Protein AF-A0A7Y9SIQ6-F1 (afdb_monomer_lite)

Foldseek 3Di:
DVVVVVVVVVVVVVVVVVVVVCCVPPPDPVCPVVVVVLVVVVCCLVVVPQVVVLVVLLVCCVPVDPPQDPVLNVLVSVLSNVLSVLCSVLVVVVVVVVVPDPDCVPNVDPSVVVSVVVNVVSVVVSVVVSVVVVVVVVVVVVVVVPDD

Sequence (148 aa):
MRTARMALAAAGIVVLAIGAVLALTELRPSWYASIALWLIAALVIHDGVIAVGVLGVSILARRASRRIPFAVVLVIQGAAVIAAIVIALVVPEIIGQAFGTANSSVLPLDYVRNLLGFLAALVALAAATSAGIVIMGRFRERASTKAP

pLDDT: mean 88.64, std 8.39, range [51.69, 98.25]

Secondary structure (DSSP, 8-state):
-HHHHHHHHHHHHHHHHHHHHHHHHTS-GGGHHHHHHHHHHHHIIIIIIIHHHHHHHHHHHHHH-TTS-HHHHHHHHHHHHHHHHHHHHHHHHHHHHHT--SSTTSS-S-HHHHHHHHHHHHHHHHHHHHHHHHHHHHHHHHHHTT--

Radius of gyration: 22.1 Å; chains: 1; bounding box: 53×42×65 Å

Structure (mmCIF, N/CA/C/O backbone):
data_AF-A0A7Y9SIQ6-F1
#
_entry.id   AF-A0A7Y9SIQ6-F1
#
loop_
_atom_site.group_PDB
_atom_site.id
_atom_site.type_symbol
_atom_site.label_atom_id
_atom_site.label_alt_id
_atom_site.label_comp_id
_atom_site.label_asym_id
_atom_site.label_entity_id
_atom_site.label_seq_id
_atom_site.pdbx_PDB_ins_code
_atom_site.Cartn_x
_atom_site.Cartn_y
_atom_site.Cartn_z
_atom_site.occupancy
_atom_site.B_iso_or_equiv
_atom_site.auth_seq_id
_atom_site.auth_comp_id
_atom_site.auth_asym_id
_atom_site.auth_atom_id
_atom_site.pdbx_PDB_model_num
ATOM 1 N N . MET A 1 1 ? -9.607 25.794 -3.702 1.00 77.81 1 MET A N 1
ATOM 2 C CA . MET A 1 1 ? -9.692 24.432 -4.290 1.00 77.81 1 MET A CA 1
ATOM 3 C C . MET A 1 1 ? -9.384 24.396 -5.791 1.00 77.81 1 MET A C 1
ATOM 5 O O . MET A 1 1 ? -8.532 23.610 -6.179 1.00 77.81 1 MET A O 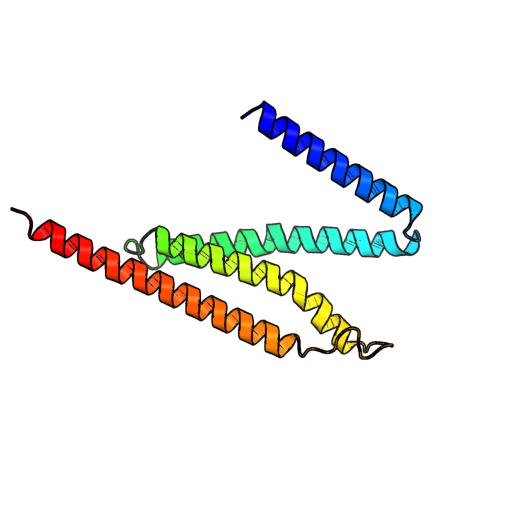1
ATOM 9 N N . ARG A 1 2 ? -9.995 25.242 -6.642 1.00 92.25 2 ARG A N 1
ATOM 10 C CA . ARG A 1 2 ? -9.742 25.245 -8.104 1.00 92.25 2 ARG A CA 1
ATOM 11 C C . ARG A 1 2 ? -8.276 25.517 -8.474 1.00 92.25 2 ARG A C 1
ATOM 13 O O . ARG A 1 2 ? -7.723 24.783 -9.279 1.00 92.25 2 ARG A O 1
ATOM 20 N N . THR A 1 3 ? -7.639 26.498 -7.834 1.00 93.69 3 THR A N 1
ATOM 21 C CA . THR A 1 3 ? -6.224 26.845 -8.062 1.00 93.69 3 THR A CA 1
ATOM 22 C C . THR A 1 3 ? -5.282 25.708 -7.677 1.00 93.69 3 THR A C 1
ATOM 24 O O . THR A 1 3 ? -4.463 25.308 -8.488 1.00 93.69 3 THR A O 1
ATOM 27 N N . ALA A 1 4 ? -5.460 25.119 -6.489 1.00 95.12 4 ALA A N 1
ATOM 28 C CA . ALA A 1 4 ? -4.677 23.962 -6.048 1.00 95.12 4 ALA A CA 1
ATOM 29 C C . ALA A 1 4 ? -4.854 22.754 -6.983 1.00 95.12 4 ALA A C 1
ATOM 31 O O . ALA A 1 4 ? -3.881 22.105 -7.347 1.00 95.12 4 ALA A O 1
ATOM 32 N N . ARG A 1 5 ? -6.086 22.492 -7.440 1.00 94.62 5 ARG A N 1
ATOM 33 C CA . ARG A 1 5 ? -6.364 21.425 -8.409 1.00 94.62 5 ARG A CA 1
ATOM 34 C C . ARG A 1 5 ? -5.658 21.665 -9.742 1.00 94.62 5 ARG A C 1
ATOM 36 O O . ARG A 1 5 ? -5.075 20.739 -10.286 1.00 94.62 5 ARG A O 1
ATOM 43 N N . MET A 1 6 ? -5.707 22.892 -10.263 1.00 97.00 6 MET A N 1
ATOM 44 C CA . MET A 1 6 ? -5.001 23.244 -11.499 1.00 97.00 6 MET A CA 1
ATOM 45 C C . MET A 1 6 ? -3.486 23.162 -11.324 1.00 97.00 6 MET A C 1
ATOM 47 O O . MET A 1 6 ? -2.818 22.662 -12.217 1.00 97.00 6 MET A O 1
ATOM 51 N N . ALA A 1 7 ? -2.957 23.585 -10.174 1.00 96.75 7 ALA A N 1
ATOM 52 C CA . ALA A 1 7 ? -1.534 23.485 -9.871 1.00 96.75 7 ALA A CA 1
ATOM 53 C C . ALA A 1 7 ? -1.065 22.023 -9.844 1.00 96.75 7 ALA A C 1
ATOM 55 O O . ALA A 1 7 ? -0.072 21.694 -10.482 1.00 96.75 7 ALA A O 1
ATOM 56 N N . LEU A 1 8 ? -1.811 21.133 -9.181 1.00 96.50 8 LEU A N 1
ATOM 57 C CA . LEU A 1 8 ? -1.507 19.699 -9.160 1.00 96.50 8 LEU A CA 1
ATOM 58 C C . LEU A 1 8 ? -1.626 19.060 -10.547 1.00 96.50 8 LEU A C 1
ATOM 60 O O . LEU A 1 8 ? -0.769 18.268 -10.925 1.00 96.50 8 LEU A O 1
ATOM 64 N N . ALA A 1 9 ? -2.651 19.424 -11.322 1.00 96.88 9 ALA A N 1
ATOM 65 C CA . ALA A 1 9 ? -2.807 18.932 -12.689 1.00 96.88 9 ALA A CA 1
ATOM 66 C C . ALA A 1 9 ? -1.648 19.389 -13.588 1.00 96.88 9 ALA A C 1
ATOM 68 O O . ALA A 1 9 ? -1.068 18.573 -14.298 1.00 96.88 9 ALA A O 1
ATOM 69 N N . ALA A 1 10 ? -1.269 20.667 -13.515 1.00 97.31 10 ALA A N 1
ATOM 70 C CA . ALA A 1 10 ? -0.136 21.207 -14.256 1.00 97.31 10 ALA A CA 1
ATOM 71 C C . ALA A 1 10 ? 1.177 20.529 -13.842 1.00 97.31 10 ALA A C 1
ATOM 73 O O . ALA A 1 10 ? 1.933 20.099 -14.706 1.00 97.31 10 ALA A O 1
ATOM 74 N N . ALA A 1 11 ? 1.417 20.359 -12.538 1.00 97.94 11 ALA A N 1
ATOM 75 C CA . ALA A 1 11 ? 2.586 19.648 -12.030 1.00 97.94 11 ALA A CA 1
ATOM 76 C C . ALA A 1 11 ? 2.634 18.195 -12.532 1.00 97.94 11 ALA A C 1
ATOM 78 O O . ALA A 1 11 ? 3.674 17.746 -13.005 1.00 97.94 11 ALA A O 1
ATOM 79 N N . GLY A 1 12 ? 1.504 17.481 -12.502 1.00 96.12 12 GLY A N 1
ATOM 80 C CA . GLY A 1 12 ? 1.399 16.124 -13.038 1.00 96.12 12 GLY A CA 1
ATOM 81 C C . GLY A 1 12 ? 1.710 16.057 -14.535 1.00 96.12 12 GLY A C 1
ATOM 82 O O . GLY A 1 12 ? 2.474 15.196 -14.961 1.00 96.12 12 GLY A O 1
ATOM 83 N N . ILE A 1 13 ? 1.191 17.001 -15.326 1.00 98.00 13 ILE A N 1
ATOM 84 C CA . ILE A 1 13 ? 1.486 17.099 -16.765 1.00 98.00 13 ILE A CA 1
ATOM 85 C C . ILE A 1 13 ? 2.977 17.359 -17.001 1.00 98.00 13 ILE A C 1
ATOM 87 O O . ILE A 1 13 ? 3.569 16.716 -17.864 1.00 98.00 13 ILE A O 1
ATOM 91 N N . VAL A 1 14 ? 3.598 18.256 -16.229 1.00 98.00 14 VAL A N 1
ATOM 92 C CA . VAL A 1 14 ? 5.039 18.536 -16.331 1.00 98.00 14 VAL A CA 1
ATOM 93 C C . VAL A 1 14 ? 5.856 17.280 -16.034 1.00 98.00 14 VAL A C 1
ATOM 95 O O . VAL A 1 14 ? 6.744 16.940 -16.810 1.00 98.00 14 VAL A O 1
ATOM 98 N N . VAL A 1 15 ? 5.531 16.548 -14.966 1.00 97.44 15 VAL A N 1
ATOM 99 C CA . VAL A 1 15 ? 6.224 15.297 -14.617 1.00 97.44 15 VAL A CA 1
ATOM 100 C C . VAL A 1 15 ? 6.050 14.238 -15.711 1.00 97.44 15 VAL A C 1
ATOM 102 O O . VAL A 1 15 ? 7.028 13.597 -16.091 1.00 97.44 15 VAL A O 1
ATOM 105 N N . LEU A 1 16 ? 4.843 14.086 -16.267 1.00 94.50 16 LEU A N 1
ATOM 106 C CA . LEU A 1 16 ? 4.591 13.166 -17.381 1.00 94.50 16 LEU A CA 1
ATOM 107 C C . LEU A 1 16 ? 5.375 13.555 -18.639 1.00 94.50 16 LEU A C 1
ATOM 109 O O . LEU A 1 16 ? 5.952 12.684 -19.285 1.00 94.50 16 LEU A O 1
ATOM 113 N N . ALA A 1 17 ? 5.430 14.846 -18.971 1.00 96.81 17 ALA A N 1
ATOM 114 C CA . ALA A 1 17 ? 6.188 15.342 -20.115 1.00 96.81 17 ALA A CA 1
ATOM 115 C C . ALA A 1 17 ? 7.691 15.085 -19.945 1.00 96.81 17 ALA A C 1
ATOM 117 O O . ALA A 1 17 ? 8.331 14.593 -20.871 1.00 96.81 17 ALA A O 1
ATOM 118 N N . ILE A 1 18 ? 8.237 15.341 -18.751 1.00 97.12 18 ILE A N 1
ATOM 119 C CA . ILE A 1 18 ? 9.634 15.024 -18.422 1.00 97.12 18 ILE A CA 1
ATOM 120 C C . ILE A 1 18 ? 9.885 13.521 -18.582 1.00 97.12 18 ILE A C 1
ATOM 122 O O . ILE A 1 18 ? 10.831 13.131 -19.262 1.00 97.12 18 ILE A O 1
ATOM 126 N N . GLY A 1 19 ? 9.019 12.675 -18.017 1.00 91.56 19 GLY A N 1
ATOM 127 C CA . GLY A 1 19 ? 9.130 11.222 -18.151 1.00 91.56 19 GLY A CA 1
ATOM 128 C C . GLY A 1 19 ? 9.088 10.750 -19.608 1.00 91.56 19 GLY A C 1
ATOM 129 O O . GLY A 1 19 ? 9.883 9.898 -19.995 1.00 91.56 19 GLY A O 1
ATOM 130 N N . ALA A 1 20 ? 8.218 11.337 -20.433 1.00 92.12 20 ALA A N 1
ATOM 131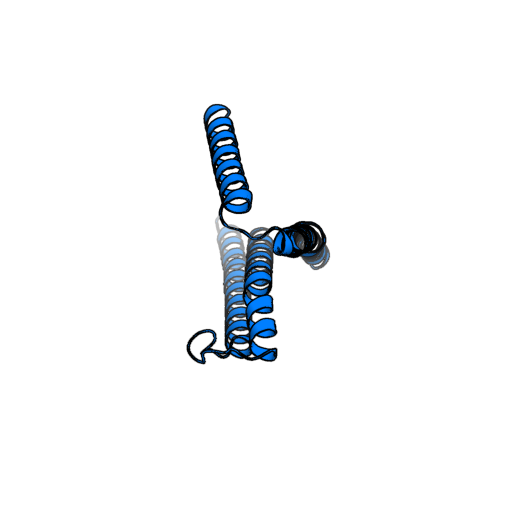 C CA . ALA A 1 20 ? 8.118 11.019 -21.856 1.00 92.12 20 ALA A CA 1
ATOM 132 C C . ALA A 1 20 ? 9.369 11.440 -22.639 1.00 92.12 20 ALA A C 1
ATOM 134 O O . ALA A 1 20 ? 9.861 10.664 -23.455 1.00 92.12 20 ALA A O 1
ATOM 135 N N . VAL A 1 21 ? 9.913 12.633 -22.372 1.00 96.06 21 VAL A N 1
ATOM 136 C CA . VAL A 1 21 ? 11.162 13.094 -22.999 1.00 96.06 21 VAL A CA 1
ATOM 137 C C . VAL A 1 21 ? 12.306 12.153 -22.639 1.00 96.06 21 VAL A C 1
ATOM 139 O O . VAL A 1 21 ? 12.951 11.633 -23.543 1.00 96.06 21 VAL A O 1
ATOM 142 N N . LEU A 1 22 ? 12.496 11.855 -21.350 1.00 93.75 22 LEU A N 1
ATOM 143 C CA . LEU A 1 22 ? 13.544 10.936 -20.897 1.00 93.75 22 LEU A CA 1
ATOM 144 C C . LEU A 1 22 ? 13.380 9.535 -21.498 1.00 93.75 22 LEU A C 1
ATOM 146 O O . LEU A 1 22 ? 14.364 8.906 -21.880 1.00 93.75 22 LEU A O 1
ATOM 150 N N . ALA A 1 23 ? 12.144 9.052 -21.641 1.00 90.81 23 ALA A N 1
ATOM 151 C CA . ALA A 1 23 ? 11.890 7.769 -22.283 1.00 90.81 23 ALA A CA 1
ATOM 152 C C . ALA A 1 23 ? 12.266 7.755 -23.773 1.00 90.81 23 ALA A C 1
ATOM 154 O O . ALA A 1 23 ? 12.669 6.718 -24.296 1.00 90.81 23 ALA A O 1
ATOM 155 N N . LEU A 1 24 ? 12.164 8.887 -24.466 1.00 93.31 24 LEU A N 1
ATOM 156 C CA . LEU A 1 24 ? 12.537 8.991 -25.876 1.00 93.31 24 LEU A CA 1
ATOM 157 C C . LEU A 1 24 ? 14.033 9.252 -26.079 1.00 93.31 24 LEU A C 1
ATOM 159 O O . LEU A 1 24 ? 14.582 8.808 -27.085 1.00 93.31 24 LEU A O 1
ATOM 163 N N . THR A 1 25 ? 14.690 9.956 -25.154 1.00 95.06 25 THR A N 1
ATOM 164 C CA . THR A 1 25 ? 16.098 10.355 -25.305 1.00 95.06 25 THR A CA 1
ATOM 165 C C . THR A 1 25 ? 17.084 9.370 -24.684 1.00 95.06 25 THR A C 1
ATOM 167 O O . THR A 1 25 ? 18.159 9.176 -25.244 1.00 95.06 25 THR A O 1
ATOM 170 N N . GLU A 1 26 ? 16.735 8.731 -23.564 1.00 92.62 26 GLU A N 1
ATOM 171 C CA . GLU A 1 26 ? 17.677 7.915 -22.776 1.00 92.62 26 GLU A CA 1
ATOM 172 C C . GLU A 1 26 ? 17.455 6.400 -22.922 1.00 92.62 26 GLU A C 1
ATOM 174 O O . GLU A 1 26 ? 18.368 5.600 -22.702 1.00 92.62 26 GLU A O 1
ATOM 179 N N . LEU A 1 27 ? 16.241 5.963 -23.276 1.00 91.06 27 LEU A N 1
ATOM 180 C CA . LEU A 1 27 ? 15.895 4.539 -23.329 1.00 91.06 27 LEU A CA 1
ATOM 181 C C . LEU A 1 27 ? 16.011 3.990 -24.750 1.00 91.06 27 LEU A C 1
ATOM 183 O O . LEU A 1 27 ? 15.526 4.575 -25.716 1.00 91.06 27 LEU A O 1
ATOM 187 N N . ARG A 1 28 ? 16.599 2.795 -24.881 1.00 93.12 28 ARG A N 1
ATOM 188 C CA . ARG A 1 28 ? 16.629 2.099 -26.174 1.00 93.12 28 ARG A CA 1
ATOM 189 C C . ARG A 1 28 ? 15.207 1.638 -26.534 1.00 93.12 28 ARG A C 1
ATOM 191 O O . ARG A 1 28 ? 14.543 1.071 -25.662 1.00 93.12 28 ARG A O 1
ATOM 198 N N . PRO A 1 29 ? 14.770 1.747 -27.804 1.00 90.75 29 PRO A N 1
ATOM 199 C CA . PRO A 1 29 ? 13.409 1.384 -28.217 1.00 90.75 29 PRO A CA 1
ATOM 200 C C . PRO A 1 29 ? 12.987 -0.049 -27.866 1.00 90.75 29 PRO A C 1
ATOM 202 O O . PRO A 1 29 ? 11.811 -0.320 -27.633 1.00 90.75 29 PRO A O 1
ATOM 205 N N . SER A 1 30 ? 13.950 -0.970 -27.759 1.00 92.75 30 SER A N 1
ATOM 206 C CA . SER A 1 30 ? 13.722 -2.356 -27.334 1.00 92.75 30 SER A CA 1
ATOM 207 C C . SER A 1 30 ? 13.081 -2.485 -25.945 1.00 92.75 30 SER A C 1
ATOM 209 O O . SER A 1 30 ? 12.462 -3.504 -25.659 1.00 92.75 30 SER A O 1
ATOM 211 N N . TRP A 1 31 ? 13.222 -1.480 -25.073 1.00 91.12 31 TRP A N 1
ATOM 212 C CA . TRP A 1 31 ? 12.683 -1.498 -23.707 1.00 91.12 31 TRP A CA 1
ATOM 213 C C . TRP A 1 31 ? 11.245 -0.992 -23.607 1.00 91.12 31 TRP A C 1
ATOM 215 O O . TRP A 1 31 ? 10.605 -1.208 -22.578 1.00 91.12 31 TRP A O 1
ATOM 225 N N . TYR A 1 32 ? 10.708 -0.350 -24.649 1.00 91.44 32 TYR A N 1
ATOM 226 C CA . TYR A 1 32 ? 9.378 0.266 -24.591 1.00 91.44 32 TYR A CA 1
ATOM 227 C C . TYR A 1 32 ? 8.277 -0.752 -24.304 1.00 91.44 32 TYR A C 1
ATOM 229 O O . TYR A 1 32 ? 7.390 -0.476 -23.501 1.00 91.44 32 TYR A O 1
ATOM 237 N N . ALA A 1 33 ? 8.371 -1.950 -24.8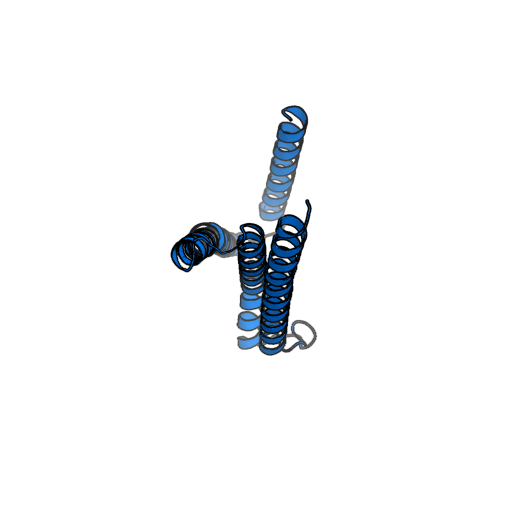86 1.00 92.88 33 ALA A N 1
ATOM 238 C CA . ALA A 1 33 ? 7.426 -3.028 -24.612 1.00 92.88 33 ALA A CA 1
ATOM 239 C C . ALA A 1 33 ? 7.462 -3.465 -23.136 1.00 92.88 33 ALA A C 1
ATOM 241 O O . ALA A 1 33 ? 6.412 -3.608 -22.514 1.00 92.88 33 ALA A O 1
ATOM 242 N N . SER A 1 34 ? 8.656 -3.614 -22.553 1.00 90.19 34 SER A N 1
ATOM 243 C CA . SER A 1 34 ? 8.825 -3.989 -21.143 1.00 90.19 34 SER A CA 1
ATOM 244 C C . SER A 1 34 ? 8.303 -2.911 -20.193 1.00 90.19 34 SER A C 1
ATOM 246 O O . SER A 1 34 ? 7.638 -3.229 -19.210 1.00 90.19 34 SER A O 1
ATOM 248 N N . ILE A 1 35 ? 8.556 -1.636 -20.502 1.00 90.19 35 ILE A N 1
ATOM 249 C CA . ILE A 1 35 ? 8.041 -0.502 -19.721 1.00 90.19 35 ILE A CA 1
ATOM 250 C C . ILE A 1 35 ? 6.515 -0.456 -19.801 1.00 90.19 35 ILE A C 1
ATOM 252 O O . ILE A 1 35 ? 5.853 -0.348 -18.772 1.00 90.19 35 ILE A O 1
ATOM 256 N N . ALA A 1 36 ? 5.948 -0.580 -21.004 1.00 92.00 36 ALA A N 1
ATOM 257 C CA . ALA A 1 36 ? 4.503 -0.603 -21.196 1.00 92.00 36 ALA A CA 1
ATOM 258 C C . ALA A 1 36 ? 3.853 -1.763 -20.429 1.00 92.00 36 ALA A C 1
ATOM 260 O O . ALA A 1 36 ? 2.865 -1.553 -19.727 1.00 92.00 36 ALA A O 1
ATOM 261 N N . LEU A 1 37 ? 4.439 -2.964 -20.498 1.00 93.75 37 LEU A N 1
ATOM 262 C CA . LEU A 1 37 ? 3.984 -4.121 -19.730 1.00 93.75 37 LEU A CA 1
ATOM 263 C C . LEU A 1 37 ? 4.005 -3.837 -18.224 1.00 93.75 37 LEU A C 1
ATOM 265 O O . LEU A 1 37 ? 3.033 -4.147 -17.539 1.00 93.75 37 LEU A O 1
ATOM 269 N N . TRP A 1 38 ? 5.074 -3.223 -17.714 1.00 88.56 38 TRP A N 1
ATOM 270 C CA . TRP A 1 38 ? 5.192 -2.890 -16.296 1.00 88.56 38 TRP A CA 1
ATOM 271 C C . TRP A 1 38 ? 4.154 -1.849 -15.861 1.00 88.56 38 TRP A C 1
ATOM 273 O O . TRP A 1 38 ? 3.498 -2.035 -14.840 1.00 88.56 38 TRP A O 1
ATOM 283 N N . LEU A 1 39 ? 3.940 -0.793 -16.653 1.00 90.06 39 LEU A N 1
ATOM 284 C CA . LEU A 1 39 ? 2.920 0.227 -16.378 1.00 90.06 39 LEU A CA 1
ATOM 285 C C . LEU A 1 39 ? 1.506 -0.368 -16.363 1.00 90.06 39 LEU A C 1
ATOM 287 O O . LEU A 1 39 ? 0.720 -0.068 -15.465 1.00 90.06 39 LEU A O 1
ATOM 291 N N . ILE A 1 40 ? 1.192 -1.241 -17.325 1.00 94.25 40 ILE A N 1
ATOM 292 C CA . ILE A 1 40 ? -0.099 -1.939 -17.379 1.00 94.25 40 ILE A CA 1
ATOM 293 C C . ILE A 1 40 ? -0.248 -2.873 -16.175 1.00 94.25 40 ILE A C 1
ATOM 295 O O . ILE A 1 40 ? -1.289 -2.862 -15.521 1.00 94.25 40 ILE A O 1
ATOM 299 N N . ALA A 1 41 ? 0.786 -3.651 -15.849 1.00 91.00 41 ALA A N 1
ATOM 300 C CA . ALA A 1 41 ? 0.773 -4.537 -14.691 1.00 91.00 41 ALA A CA 1
ATOM 301 C C . ALA A 1 41 ? 0.563 -3.751 -13.388 1.00 91.00 41 ALA A C 1
ATOM 303 O O . ALA A 1 41 ? -0.277 -4.136 -12.577 1.00 91.00 41 ALA A O 1
ATOM 304 N N . ALA A 1 42 ? 1.255 -2.623 -13.214 1.00 87.25 42 ALA A N 1
ATOM 305 C CA . ALA A 1 42 ? 1.090 -1.744 -12.062 1.00 87.25 42 ALA A CA 1
ATOM 306 C C . ALA A 1 42 ? -0.342 -1.196 -11.958 1.00 87.25 42 ALA A C 1
ATOM 308 O O . ALA A 1 42 ? -0.917 -1.224 -10.871 1.00 87.25 42 ALA A O 1
ATOM 309 N N . LEU A 1 43 ? -0.946 -0.769 -13.075 1.00 90.94 43 LEU A N 1
ATOM 310 C CA . LEU A 1 43 ? -2.336 -0.301 -13.109 1.00 90.94 43 LEU A CA 1
ATOM 311 C C . LEU A 1 43 ? -3.318 -1.410 -12.706 1.00 90.94 43 LEU A C 1
ATOM 313 O O . LEU A 1 43 ? -4.179 -1.199 -11.854 1.00 90.94 43 LEU A O 1
ATOM 317 N N . VAL A 1 44 ? -3.167 -2.605 -13.284 1.00 93.94 44 VAL A N 1
ATOM 318 C CA . VAL A 1 44 ? -4.025 -3.761 -12.979 1.00 93.94 44 VAL A CA 1
ATOM 319 C C . VAL A 1 44 ? -3.888 -4.175 -11.517 1.00 93.94 44 VAL A C 1
ATOM 321 O O . VAL A 1 44 ? -4.895 -4.423 -10.855 1.00 93.94 44 VAL A O 1
ATOM 324 N N . ILE A 1 45 ? -2.664 -4.229 -10.990 1.00 89.62 45 ILE A N 1
ATOM 325 C CA . ILE A 1 45 ? -2.426 -4.557 -9.584 1.00 89.62 45 ILE A CA 1
ATOM 326 C C . ILE A 1 45 ? -3.055 -3.483 -8.692 1.00 89.62 45 ILE A C 1
ATOM 328 O O . ILE A 1 45 ? -3.810 -3.821 -7.784 1.00 89.62 45 ILE A O 1
ATOM 332 N N . HIS A 1 46 ? -2.812 -2.201 -8.957 1.00 83.56 46 HIS A N 1
ATOM 333 C CA . HIS A 1 46 ? -3.301 -1.113 -8.114 1.00 83.56 46 HIS A CA 1
ATOM 334 C C . HIS A 1 46 ? -4.835 -1.009 -8.109 1.00 83.56 46 HIS A C 1
ATOM 336 O O . HIS A 1 46 ? -5.466 -1.084 -7.051 1.00 83.56 46 HIS A O 1
ATOM 342 N N . ASP A 1 47 ? -5.452 -0.896 -9.281 1.00 89.56 47 ASP A N 1
ATOM 343 C CA . ASP A 1 47 ? -6.889 -0.623 -9.380 1.00 89.56 47 ASP A CA 1
ATOM 344 C C . ASP A 1 47 ? -7.720 -1.908 -9.376 1.00 89.56 47 ASP A C 1
ATOM 346 O O . ASP A 1 47 ? -8.782 -1.975 -8.757 1.00 89.56 47 ASP A O 1
ATOM 350 N N . GLY A 1 48 ? -7.233 -2.952 -10.045 1.00 88.69 48 GLY A N 1
ATOM 351 C CA . GLY A 1 48 ? -7.949 -4.218 -10.175 1.00 88.69 48 GLY A CA 1
ATOM 352 C C . GLY A 1 48 ? -7.826 -5.117 -8.948 1.00 88.69 48 GLY A C 1
ATOM 353 O O . GLY A 1 48 ? -8.782 -5.810 -8.606 1.00 88.69 48 GLY A O 1
ATOM 354 N N . VAL A 1 49 ? -6.674 -5.109 -8.268 1.00 88.88 49 VAL A N 1
ATOM 355 C CA . VAL A 1 49 ? -6.414 -6.018 -7.139 1.00 88.88 49 VAL A CA 1
ATOM 356 C C . VAL A 1 49 ? -6.437 -5.280 -5.808 1.00 88.88 49 VAL A C 1
ATOM 358 O O . VAL A 1 49 ? -7.201 -5.659 -4.920 1.00 88.88 49 VAL A O 1
ATOM 361 N N . ILE A 1 50 ? -5.638 -4.222 -5.649 1.00 88.94 50 ILE A N 1
ATOM 362 C CA . ILE A 1 50 ? -5.497 -3.533 -4.360 1.00 88.94 50 ILE A CA 1
ATOM 363 C C . ILE A 1 50 ? -6.793 -2.807 -4.006 1.00 88.94 50 ILE A C 1
ATOM 365 O O . ILE A 1 50 ? -7.341 -3.052 -2.930 1.00 88.94 50 ILE A O 1
ATOM 369 N N . ALA A 1 51 ? -7.331 -1.968 -4.895 1.00 88.94 51 ALA A N 1
ATOM 370 C CA . ALA A 1 51 ? -8.559 -1.225 -4.602 1.00 88.94 51 ALA A CA 1
ATOM 371 C C . ALA A 1 51 ? -9.752 -2.162 -4.332 1.00 88.94 51 ALA A C 1
ATOM 373 O O . ALA A 1 51 ? -10.496 -1.962 -3.366 1.00 88.94 51 ALA A O 1
ATOM 374 N N . VAL A 1 52 ? -9.893 -3.235 -5.120 1.00 88.62 52 VAL A N 1
ATOM 375 C CA . VAL A 1 52 ? -10.931 -4.261 -4.920 1.00 88.62 52 VAL A CA 1
ATOM 376 C C . VAL A 1 52 ? -10.719 -5.023 -3.610 1.00 88.62 52 VAL A C 1
ATOM 378 O O . VAL A 1 52 ? -11.676 -5.244 -2.867 1.00 88.62 52 VAL A O 1
ATOM 381 N N . GLY A 1 53 ? -9.479 -5.380 -3.277 1.00 88.38 53 GLY A N 1
ATOM 382 C CA . GLY A 1 53 ? -9.133 -6.038 -2.019 1.00 8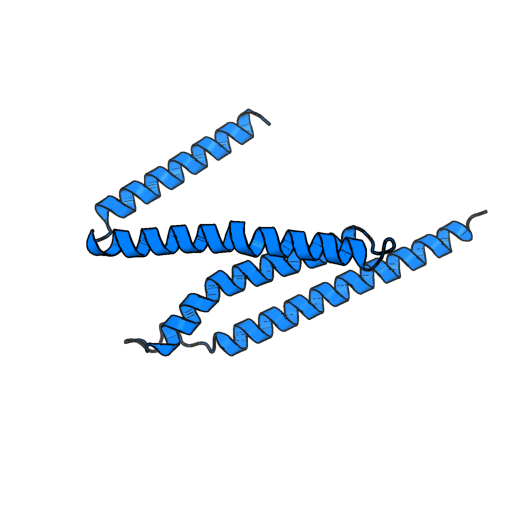8.38 53 GLY A CA 1
ATOM 383 C C . GLY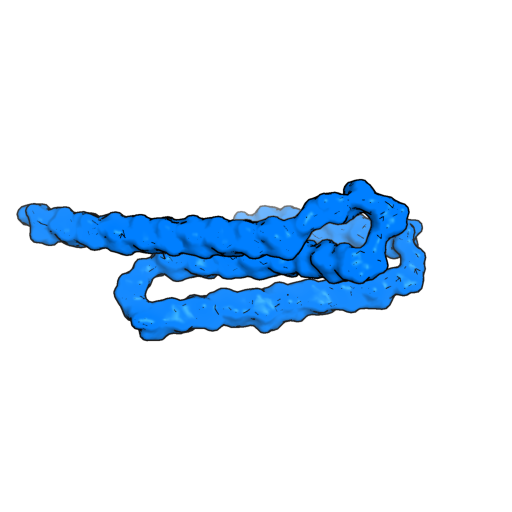 A 1 53 ? -9.460 -5.170 -0.803 1.00 88.38 53 GLY A C 1
ATOM 384 O O . GLY A 1 53 ? -10.120 -5.631 0.130 1.00 88.38 53 GLY A O 1
ATOM 385 N N . VAL A 1 54 ? -9.087 -3.889 -0.833 1.00 88.62 54 VAL A N 1
ATOM 386 C CA . VAL A 1 54 ? -9.398 -2.915 0.227 1.00 88.62 54 VAL A CA 1
ATOM 387 C C . VAL A 1 54 ? -10.910 -2.720 0.363 1.00 88.62 54 VAL A C 1
ATOM 389 O O . VAL A 1 54 ? -11.437 -2.694 1.482 1.00 88.62 54 VAL A O 1
ATOM 392 N N . LEU A 1 55 ? -11.643 -2.653 -0.751 1.00 88.25 55 LEU A N 1
ATOM 393 C CA . LEU A 1 55 ? -13.106 -2.630 -0.737 1.00 88.25 55 LEU A CA 1
ATOM 394 C C . LEU A 1 55 ? -13.677 -3.905 -0.095 1.00 88.25 55 LEU A C 1
ATOM 396 O O . LEU A 1 55 ? -14.545 -3.819 0.775 1.00 88.25 55 LEU A O 1
ATOM 400 N N . GLY A 1 56 ? -13.155 -5.077 -0.458 1.00 87.06 56 GLY A N 1
ATOM 401 C CA . GLY A 1 56 ? -13.535 -6.363 0.124 1.00 87.06 56 GLY A CA 1
ATOM 402 C C . GLY A 1 56 ? -13.329 -6.404 1.639 1.00 87.06 56 GLY A C 1
ATOM 403 O O . GLY A 1 56 ? -14.255 -6.751 2.373 1.00 87.06 56 GLY A O 1
ATOM 404 N N . VAL A 1 57 ? -12.167 -5.956 2.126 1.00 84.69 57 VAL A N 1
ATOM 405 C CA . VAL A 1 57 ? -11.865 -5.815 3.564 1.00 84.69 57 VAL A CA 1
ATOM 406 C C . VAL A 1 57 ? -12.878 -4.900 4.250 1.00 84.69 57 VAL A C 1
ATOM 408 O O . VAL A 1 57 ? -13.383 -5.218 5.327 1.00 84.69 57 VAL A O 1
ATOM 411 N N . SER A 1 58 ? -13.235 -3.792 3.603 1.00 82.81 58 SER A N 1
ATOM 412 C CA . SER A 1 58 ? -14.220 -2.835 4.118 1.00 82.81 58 SER A CA 1
ATOM 413 C C . SER A 1 58 ? -15.604 -3.465 4.265 1.00 82.81 58 SER A C 1
ATOM 415 O O . SER A 1 58 ? -16.263 -3.302 5.293 1.00 82.81 58 SER A O 1
ATOM 417 N N . ILE A 1 59 ? -16.039 -4.220 3.255 1.00 86.75 59 ILE A N 1
ATOM 418 C CA . ILE A 1 59 ? -17.321 -4.931 3.261 1.00 86.75 59 ILE A CA 1
ATOM 419 C C . ILE A 1 59 ? -17.312 -6.037 4.319 1.00 86.75 59 ILE A C 1
ATOM 421 O O . ILE A 1 59 ? -18.298 -6.200 5.043 1.00 86.75 59 ILE A O 1
ATOM 425 N N . LEU A 1 60 ? -16.212 -6.781 4.441 1.00 84.69 60 LEU A N 1
ATOM 426 C CA . LEU A 1 60 ? -16.105 -7.900 5.370 1.00 84.69 60 LEU A CA 1
ATOM 427 C C . LEU A 1 60 ? -16.060 -7.423 6.824 1.00 84.69 60 LEU A C 1
ATOM 429 O O . LEU A 1 60 ? -16.809 -7.948 7.645 1.00 84.69 60 LEU A O 1
ATOM 433 N N . ALA A 1 61 ? -15.302 -6.365 7.127 1.00 82.75 61 ALA A N 1
ATOM 434 C CA . ALA A 1 61 ? -15.370 -5.679 8.420 1.00 82.75 61 ALA A CA 1
ATOM 435 C C . ALA A 1 61 ? -16.798 -5.170 8.694 1.00 82.75 61 ALA A C 1
ATOM 437 O O . ALA A 1 61 ? -17.321 -5.315 9.798 1.00 82.75 61 ALA A O 1
ATOM 438 N N . ARG A 1 62 ? -17.453 -4.660 7.641 1.00 80.56 62 ARG A N 1
ATOM 439 C CA . ARG A 1 62 ? -18.884 -4.323 7.538 1.00 80.56 62 ARG A CA 1
ATOM 440 C C . ARG A 1 62 ? -19.808 -5.388 8.118 1.00 80.56 62 ARG A C 1
ATOM 442 O O . ARG A 1 62 ? -20.644 -5.140 8.991 1.00 80.56 62 ARG A O 1
ATOM 449 N N . ARG A 1 63 ? -19.667 -6.580 7.551 1.00 82.06 63 ARG A N 1
ATOM 450 C CA . ARG A 1 63 ? -20.513 -7.742 7.825 1.00 82.06 63 ARG A CA 1
ATOM 451 C C . ARG A 1 63 ? -20.166 -8.412 9.148 1.00 82.06 63 ARG A C 1
ATOM 453 O O . ARG A 1 63 ? -21.077 -8.851 9.838 1.00 82.06 63 ARG A O 1
ATOM 460 N N . ALA A 1 64 ? -18.883 -8.462 9.504 1.00 77.44 64 ALA A N 1
ATOM 461 C CA . ALA A 1 64 ? -18.394 -9.172 10.680 1.00 77.44 64 ALA A CA 1
ATOM 462 C C . ALA A 1 64 ? -18.980 -8.627 11.989 1.00 77.44 64 ALA A C 1
ATOM 464 O O . ALA A 1 64 ? -19.281 -9.407 12.889 1.00 77.44 64 ALA A O 1
ATOM 465 N N . SER A 1 65 ? -19.179 -7.311 12.115 1.00 67.38 65 SER A N 1
ATOM 466 C CA . SER A 1 65 ? -19.916 -6.750 13.250 1.00 67.38 65 SER A CA 1
ATOM 467 C C . SER A 1 65 ? -20.263 -5.279 13.034 1.00 67.38 65 SER A C 1
ATOM 469 O O . SER A 1 65 ? -19.386 -4.442 12.826 1.00 67.38 65 SER A O 1
ATOM 471 N N . ARG A 1 66 ? -21.545 -4.922 13.215 1.00 69.06 66 ARG A N 1
ATOM 472 C CA . ARG A 1 66 ? -21.984 -3.510 13.240 1.00 69.06 66 ARG A CA 1
ATOM 473 C C . ARG A 1 66 ? -21.365 -2.700 14.389 1.00 69.06 66 ARG A C 1
ATOM 475 O O . ARG A 1 66 ? -21.531 -1.486 14.418 1.00 69.06 66 ARG A O 1
ATOM 482 N N . ARG A 1 67 ? -20.695 -3.357 15.344 1.00 74.50 67 ARG A N 1
ATOM 483 C CA . ARG A 1 67 ? -20.067 -2.725 16.514 1.00 74.50 67 ARG A CA 1
ATOM 484 C C . ARG A 1 67 ? -18.587 -2.397 16.314 1.00 74.50 67 ARG A C 1
ATOM 486 O O . ARG A 1 67 ? -17.970 -1.891 17.246 1.00 74.50 67 ARG A O 1
ATOM 493 N N . ILE A 1 68 ? -17.994 -2.694 15.153 1.00 79.88 68 ILE A N 1
ATOM 494 C CA . ILE A 1 68 ? -16.596 -2.324 14.893 1.00 79.88 68 ILE A CA 1
ATOM 495 C C . ILE A 1 68 ? -16.520 -0.799 14.719 1.00 79.88 68 ILE A C 1
ATOM 497 O O . ILE A 1 68 ? -17.196 -0.261 13.835 1.00 79.88 68 ILE A O 1
ATOM 501 N N . PRO A 1 69 ? -15.708 -0.086 15.525 1.00 85.75 69 PRO A N 1
ATOM 502 C CA . PRO A 1 69 ? -15.532 1.351 15.366 1.00 85.75 69 PRO A CA 1
ATOM 503 C C . PRO A 1 69 ? -14.998 1.678 13.972 1.00 85.75 69 PRO A C 1
ATOM 505 O O . PRO A 1 69 ? -14.082 1.019 13.482 1.00 85.75 69 PRO A O 1
ATOM 508 N N . PHE A 1 70 ? -15.513 2.738 13.349 1.00 87.81 70 PHE A N 1
ATOM 509 C CA . PHE A 1 70 ? -15.065 3.163 12.017 1.00 87.81 70 PHE A CA 1
ATOM 510 C C . PHE A 1 70 ? -13.544 3.383 11.947 1.00 87.81 70 PHE A C 1
ATOM 512 O O . PHE A 1 70 ? -12.909 2.989 10.975 1.00 87.81 70 PHE A O 1
ATOM 519 N N . ALA A 1 71 ? -12.948 3.913 13.019 1.00 89.94 71 ALA A N 1
ATOM 520 C CA . ALA A 1 71 ? -11.504 4.107 13.123 1.00 89.94 71 ALA A CA 1
ATOM 521 C C . ALA A 1 71 ? -10.699 2.798 12.997 1.00 89.94 71 ALA A C 1
ATOM 523 O O . ALA A 1 71 ? -9.633 2.804 12.394 1.00 89.94 71 ALA A O 1
ATOM 524 N N . VAL A 1 72 ? -11.215 1.666 13.494 1.00 90.75 72 VAL A N 1
ATOM 525 C CA . VAL A 1 72 ? -10.559 0.354 13.335 1.00 90.75 72 VAL A CA 1
ATOM 526 C C . VAL A 1 72 ? -10.549 -0.067 11.867 1.00 90.75 72 VAL A C 1
ATOM 528 O O . VAL A 1 72 ? -9.536 -0.544 11.367 1.00 90.75 72 VAL A O 1
ATOM 531 N N . VAL A 1 73 ? -11.654 0.162 11.152 1.00 89.44 73 VAL A N 1
ATOM 532 C CA . VAL A 1 73 ? -11.737 -0.139 9.715 1.00 89.44 73 VAL A CA 1
ATOM 533 C C . VAL A 1 73 ? -10.702 0.675 8.936 1.00 89.44 73 VAL A C 1
ATOM 535 O O . VAL A 1 73 ? -10.008 0.111 8.095 1.00 89.44 73 VAL A O 1
ATOM 538 N N . LEU A 1 74 ? -10.540 1.963 9.257 1.00 91.88 74 LEU A N 1
ATOM 539 C CA . LEU A 1 74 ? -9.527 2.817 8.624 1.00 91.88 74 LEU A CA 1
ATOM 540 C C . LEU A 1 74 ? -8.095 2.332 8.885 1.00 91.88 74 LEU A C 1
ATOM 542 O O . LEU A 1 74 ? -7.282 2.328 7.965 1.00 91.88 74 LEU A O 1
ATOM 546 N N . VAL A 1 75 ? -7.785 1.890 10.109 1.00 93.75 75 VAL A N 1
ATOM 547 C CA . VAL A 1 75 ? -6.458 1.339 10.444 1.00 93.75 75 VAL A CA 1
ATOM 548 C C . VAL A 1 75 ? -6.167 0.088 9.616 1.00 93.75 75 VAL A C 1
ATOM 550 O O . VAL A 1 75 ? -5.093 -0.023 9.030 1.00 93.75 75 VAL A O 1
ATOM 553 N N . ILE A 1 76 ? -7.132 -0.830 9.521 1.00 91.75 76 ILE A N 1
ATOM 554 C CA . ILE A 1 76 ? -6.974 -2.068 8.748 1.00 91.75 76 ILE A CA 1
ATOM 555 C C . ILE A 1 76 ? -6.816 -1.760 7.253 1.00 91.75 76 ILE A C 1
ATOM 557 O O . ILE A 1 76 ? -5.945 -2.334 6.605 1.00 91.75 76 ILE A O 1
ATOM 561 N N . GLN A 1 77 ? -7.613 -0.836 6.705 1.00 91.19 77 GLN A N 1
ATOM 562 C CA . GLN A 1 77 ? -7.480 -0.398 5.311 1.00 91.19 77 GLN A CA 1
ATOM 563 C C . GLN A 1 77 ? -6.103 0.215 5.044 1.00 91.19 77 GLN A C 1
ATOM 565 O O . GLN A 1 77 ? -5.449 -0.160 4.075 1.00 91.19 77 GLN A O 1
ATOM 570 N N . GLY A 1 78 ? -5.644 1.119 5.915 1.00 93.12 78 GLY A N 1
ATOM 571 C CA . GLY A 1 78 ? -4.328 1.740 5.794 1.00 93.12 78 GLY A CA 1
ATOM 572 C C . GLY A 1 78 ? -3.207 0.702 5.817 1.00 93.12 78 GLY A C 1
ATOM 573 O O . GLY A 1 78 ? -2.349 0.707 4.938 1.00 93.12 78 GLY A O 1
ATOM 574 N N . ALA A 1 79 ? -3.256 -0.243 6.759 1.00 94.12 79 ALA A N 1
ATOM 575 C CA . ALA A 1 79 ? -2.292 -1.337 6.832 1.00 94.12 79 ALA A CA 1
ATOM 576 C C . ALA A 1 79 ? -2.317 -2.221 5.572 1.00 94.12 79 ALA A C 1
ATOM 578 O O . ALA A 1 79 ? -1.260 -2.572 5.057 1.00 94.12 79 ALA A O 1
ATOM 579 N N . ALA A 1 80 ? -3.500 -2.536 5.035 1.00 91.88 80 ALA A N 1
ATOM 580 C CA . ALA A 1 80 ? -3.630 -3.319 3.808 1.00 91.88 80 ALA A CA 1
ATOM 581 C C . ALA A 1 80 ? -3.029 -2.600 2.587 1.00 91.88 80 ALA A C 1
ATOM 583 O O . ALA A 1 80 ? -2.310 -3.222 1.807 1.00 91.88 80 ALA A O 1
ATOM 584 N N . VAL A 1 81 ? -3.274 -1.293 2.444 1.00 92.88 81 VAL A N 1
ATOM 585 C CA . VAL A 1 81 ? -2.697 -0.477 1.362 1.00 92.88 81 VAL A CA 1
ATOM 586 C C . VAL A 1 81 ? -1.173 -0.428 1.473 1.00 92.88 81 VAL A C 1
ATOM 588 O O . VAL A 1 81 ? -0.483 -0.681 0.489 1.00 92.88 81 VAL A O 1
ATOM 591 N N . ILE A 1 82 ? -0.642 -0.161 2.671 1.00 95.50 82 ILE A N 1
ATOM 592 C CA . ILE A 1 82 ? 0.809 -0.125 2.911 1.00 95.50 82 ILE A CA 1
ATOM 593 C C . ILE A 1 82 ? 1.438 -1.482 2.580 1.00 95.50 82 ILE A C 1
ATOM 595 O O . ILE A 1 82 ? 2.427 -1.531 1.851 1.00 95.50 82 ILE A O 1
ATOM 599 N N . ALA A 1 83 ? 0.854 -2.580 3.071 1.00 94.62 83 ALA A N 1
ATOM 600 C CA . ALA A 1 83 ? 1.329 -3.931 2.784 1.00 94.62 83 ALA A CA 1
ATOM 601 C C . ALA A 1 83 ? 1.382 -4.194 1.275 1.00 94.62 83 ALA A C 1
ATOM 603 O O . ALA A 1 83 ? 2.401 -4.655 0.766 1.00 94.62 83 ALA A O 1
ATOM 604 N N . ALA A 1 84 ? 0.312 -3.860 0.553 1.00 91.69 84 ALA A N 1
ATOM 605 C CA . ALA A 1 84 ? 0.225 -4.105 -0.878 1.00 91.69 84 ALA A CA 1
ATOM 606 C C . ALA A 1 84 ? 1.249 -3.294 -1.688 1.00 91.69 84 ALA A C 1
ATOM 608 O O . ALA A 1 84 ? 1.878 -3.845 -2.591 1.00 91.69 84 ALA A O 1
ATOM 609 N N . ILE A 1 85 ? 1.465 -2.020 -1.343 1.00 92.06 85 ILE A N 1
ATOM 610 C CA . ILE A 1 85 ? 2.477 -1.175 -1.996 1.00 92.06 85 ILE A CA 1
ATOM 611 C C . ILE A 1 85 ? 3.881 -1.731 -1.744 1.00 92.06 85 ILE A C 1
ATOM 613 O O . ILE A 1 85 ? 4.656 -1.878 -2.685 1.00 92.06 85 ILE A O 1
ATOM 617 N N . VAL A 1 86 ? 4.209 -2.083 -0.497 1.00 94.94 86 VAL A N 1
ATOM 618 C CA . VAL A 1 86 ? 5.533 -2.634 -0.168 1.00 94.94 86 VAL A CA 1
ATOM 619 C C . VAL A 1 86 ? 5.765 -3.969 -0.878 1.00 94.94 86 VAL A C 1
ATOM 621 O O . VAL A 1 86 ? 6.843 -4.182 -1.422 1.00 94.94 86 VAL A O 1
ATOM 624 N N . ILE A 1 87 ? 4.753 -4.836 -0.960 1.00 92.81 87 ILE A N 1
ATOM 625 C CA . ILE A 1 87 ? 4.833 -6.078 -1.743 1.00 92.81 87 ILE A CA 1
ATOM 626 C C . ILE A 1 87 ? 5.097 -5.768 -3.222 1.00 92.81 87 ILE A C 1
ATOM 628 O O . ILE A 1 87 ? 6.003 -6.355 -3.806 1.00 92.81 87 ILE A O 1
ATOM 632 N N . ALA A 1 88 ? 4.358 -4.833 -3.827 1.00 90.25 88 ALA A N 1
ATOM 633 C CA . ALA A 1 88 ? 4.537 -4.473 -5.235 1.00 90.25 88 ALA A CA 1
ATOM 634 C C . ALA A 1 88 ? 5.949 -3.937 -5.545 1.00 90.25 88 ALA A C 1
ATOM 636 O O . ALA A 1 88 ? 6.447 -4.148 -6.649 1.00 90.25 88 ALA A O 1
ATOM 637 N N . LEU A 1 89 ? 6.597 -3.284 -4.574 1.00 89.38 89 LEU A N 1
ATOM 638 C CA . LEU A 1 89 ? 7.971 -2.792 -4.695 1.00 89.38 89 LEU A CA 1
ATOM 639 C C . LEU A 1 89 ? 9.020 -3.895 -4.498 1.00 89.38 89 LEU A C 1
ATOM 641 O O . LEU A 1 89 ? 9.971 -3.974 -5.269 1.00 89.38 89 LEU A O 1
ATOM 645 N N . VAL A 1 90 ? 8.843 -4.755 -3.492 1.00 91.81 90 VAL A N 1
ATOM 646 C CA . VAL A 1 90 ? 9.863 -5.737 -3.085 1.00 91.81 90 VAL A CA 1
ATOM 647 C C . VAL A 1 90 ? 9.803 -7.027 -3.911 1.00 91.81 90 VAL A C 1
ATOM 649 O O . VAL A 1 90 ? 10.818 -7.692 -4.103 1.00 91.81 90 VAL A O 1
ATOM 652 N N . VAL A 1 91 ? 8.637 -7.406 -4.446 1.00 90.69 91 VAL A N 1
ATOM 653 C CA . VAL A 1 91 ? 8.499 -8.635 -5.250 1.00 90.69 91 VAL A CA 1
ATOM 654 C C . VAL A 1 91 ? 9.414 -8.644 -6.486 1.00 90.69 91 VAL A C 1
ATOM 656 O O . VAL A 1 91 ? 10.083 -9.658 -6.692 1.00 90.69 91 VAL A O 1
ATOM 659 N N . PRO A 1 92 ? 9.519 -7.565 -7.289 1.00 86.62 92 PRO A N 1
ATOM 660 C CA . PRO A 1 92 ? 10.494 -7.500 -8.377 1.00 86.62 92 PRO A CA 1
ATOM 661 C C . PRO A 1 92 ? 11.942 -7.707 -7.920 1.00 86.62 92 PRO A C 1
ATOM 663 O O . PRO A 1 92 ? 12.703 -8.365 -8.624 1.00 86.62 92 PRO A O 1
ATOM 666 N N . GLU A 1 93 ? 12.318 -7.198 -6.743 1.00 86.56 93 GLU A N 1
ATOM 667 C CA . GLU A 1 93 ? 13.663 -7.373 -6.179 1.00 86.56 93 GLU A CA 1
ATOM 668 C C . GLU A 1 93 ? 13.911 -8.842 -5.817 1.00 86.56 93 GLU A C 1
ATOM 670 O O . GLU A 1 93 ? 14.917 -9.411 -6.232 1.00 86.56 93 GLU A O 1
ATOM 675 N N . ILE A 1 94 ? 12.956 -9.499 -5.150 1.00 88.69 94 ILE A N 1
ATOM 676 C CA . ILE A 1 94 ? 13.028 -10.936 -4.828 1.00 88.69 94 ILE A CA 1
ATOM 677 C C . ILE A 1 94 ? 13.167 -11.777 -6.105 1.00 88.69 94 ILE A C 1
ATOM 679 O O . ILE A 1 94 ? 14.004 -12.679 -6.176 1.00 88.69 94 ILE A O 1
ATOM 683 N N . ILE A 1 95 ? 12.362 -11.475 -7.128 1.00 87.50 95 ILE A N 1
ATOM 684 C CA . ILE A 1 95 ? 12.425 -12.160 -8.424 1.00 87.50 95 ILE A CA 1
ATOM 685 C C . ILE A 1 95 ? 13.793 -11.924 -9.080 1.00 87.50 95 ILE A C 1
ATOM 687 O O . ILE A 1 95 ? 14.414 -12.874 -9.552 1.00 87.50 95 ILE A O 1
ATOM 691 N N . GLY A 1 96 ? 14.291 -10.685 -9.073 1.00 83.44 96 GLY A N 1
ATOM 692 C CA . GLY A 1 96 ? 15.616 -10.339 -9.592 1.00 83.44 96 GLY A CA 1
ATOM 693 C C . GLY A 1 96 ? 16.743 -11.094 -8.887 1.00 83.44 96 GLY A C 1
ATOM 694 O O . GLY A 1 96 ? 17.688 -11.542 -9.533 1.00 83.44 96 GLY A O 1
ATOM 695 N N . GLN A 1 97 ? 16.607 -11.316 -7.582 1.00 81.38 97 GLN A N 1
ATOM 696 C CA . GLN A 1 97 ? 17.543 -12.094 -6.777 1.00 81.38 97 GLN A CA 1
ATOM 697 C C . GLN A 1 97 ? 17.640 -13.557 -7.227 1.00 81.38 97 GLN A C 1
ATOM 699 O O . GLN A 1 97 ? 18.734 -14.120 -7.257 1.00 81.38 97 GLN A O 1
ATOM 704 N N . ALA A 1 98 ? 16.516 -14.157 -7.633 1.00 77.56 98 ALA A N 1
ATOM 705 C CA . ALA A 1 98 ? 16.468 -15.537 -8.115 1.00 77.56 98 ALA A CA 1
ATOM 706 C C . ALA A 1 98 ? 17.205 -15.741 -9.453 1.00 77.56 98 ALA A C 1
ATOM 708 O O . ALA A 1 98 ? 17.667 -16.847 -9.730 1.00 77.56 98 ALA A O 1
ATOM 709 N N . PHE A 1 99 ? 17.350 -14.690 -10.266 1.00 78.31 99 PHE A N 1
ATOM 710 C CA . PHE A 1 99 ? 18.095 -14.737 -11.530 1.00 78.31 99 PHE A CA 1
ATOM 711 C C . PHE A 1 99 ? 19.613 -14.552 -11.364 1.00 78.31 99 PHE A C 1
ATOM 713 O O . PHE A 1 99 ? 20.360 -14.777 -12.316 1.00 78.31 99 PHE A O 1
ATOM 720 N N . GLY A 1 100 ? 20.076 -14.189 -10.162 1.00 71.31 100 GLY A N 1
ATOM 721 C CA . GLY A 1 100 ? 21.473 -13.867 -9.878 1.00 71.31 100 GLY A CA 1
ATOM 722 C C . GLY A 1 100 ? 21.872 -12.466 -10.352 1.00 71.31 100 GLY A C 1
ATOM 723 O O . GLY A 1 100 ? 21.332 -11.923 -11.315 1.00 71.31 100 GLY A O 1
ATOM 724 N N . THR A 1 101 ? 22.839 -11.853 -9.666 1.00 73.75 101 THR A N 1
ATOM 725 C CA . THR A 1 101 ? 23.371 -10.532 -10.026 1.00 73.75 101 THR A CA 1
ATOM 726 C C . THR A 1 101 ? 24.839 -10.638 -10.432 1.00 73.75 101 THR A C 1
ATOM 728 O O . THR A 1 101 ? 25.617 -11.364 -9.820 1.00 73.75 101 THR A O 1
ATOM 731 N N . ALA A 1 102 ? 25.251 -9.876 -11.450 1.00 75.75 102 ALA A N 1
ATOM 732 C CA . ALA A 1 102 ? 26.661 -9.795 -11.853 1.00 75.75 102 ALA A CA 1
ATOM 733 C C . ALA A 1 102 ? 27.551 -9.127 -10.783 1.00 75.75 102 ALA A C 1
ATOM 735 O O . ALA A 1 102 ? 28.770 -9.261 -10.810 1.00 75.75 102 ALA A O 1
ATOM 736 N N . ASN A 1 103 ? 26.937 -8.403 -9.842 1.00 76.19 103 ASN A N 1
ATOM 737 C CA . ASN A 1 103 ? 27.598 -7.766 -8.713 1.00 76.19 103 ASN A CA 1
ATOM 738 C C . ASN A 1 103 ? 26.822 -8.068 -7.421 1.00 76.19 103 ASN A C 1
ATOM 740 O O . ASN A 1 103 ? 25.630 -7.759 -7.308 1.00 76.19 103 ASN A O 1
ATOM 744 N N . SER A 1 104 ? 27.506 -8.663 -6.445 1.00 73.75 104 SER A N 1
ATOM 745 C CA . SER A 1 104 ? 26.935 -9.090 -5.165 1.00 73.75 104 SER A CA 1
ATOM 746 C C . SER A 1 104 ? 26.539 -7.931 -4.245 1.00 73.75 104 SER A C 1
ATOM 748 O O . SER A 1 104 ? 25.760 -8.141 -3.319 1.00 73.75 104 SER A O 1
ATOM 750 N N . SER A 1 105 ? 26.997 -6.702 -4.506 1.00 79.50 105 SER A N 1
ATOM 751 C CA . SER A 1 105 ? 26.583 -5.524 -3.733 1.00 79.50 105 SER A CA 1
ATOM 752 C C . SER A 1 105 ? 25.229 -4.940 -4.153 1.00 79.50 105 SER A C 1
ATOM 754 O O . SER A 1 105 ? 24.737 -4.035 -3.485 1.00 79.50 105 SER A O 1
ATOM 756 N N . VAL A 1 106 ? 24.625 -5.429 -5.244 1.00 77.25 106 VAL A N 1
ATOM 757 C CA . VAL A 1 106 ? 23.380 -4.867 -5.801 1.00 77.25 106 VAL A CA 1
ATOM 758 C C . VAL A 1 106 ? 22.146 -5.332 -5.021 1.00 77.25 106 VAL A C 1
ATOM 760 O O . VAL A 1 106 ? 21.299 -4.506 -4.705 1.00 77.25 106 VAL A O 1
ATOM 763 N N . LEU A 1 107 ? 22.070 -6.617 -4.650 1.00 79.31 107 LEU A N 1
ATOM 764 C CA . LEU A 1 107 ? 20.984 -7.193 -3.837 1.00 79.31 107 LEU A CA 1
ATOM 765 C C . LEU A 1 107 ? 21.553 -7.950 -2.611 1.00 79.31 107 LEU A C 1
ATOM 767 O O . LEU A 1 107 ? 21.473 -9.179 -2.544 1.00 79.31 107 LEU A O 1
ATOM 771 N N . PRO A 1 108 ? 22.156 -7.242 -1.637 1.00 82.19 108 PRO A N 1
ATOM 772 C CA . PRO A 1 108 ? 22.889 -7.876 -0.539 1.00 82.19 108 PRO A CA 1
ATOM 773 C C . PRO A 1 108 ? 21.988 -8.403 0.588 1.00 82.19 108 PRO A C 1
ATOM 775 O O . PRO A 1 108 ? 22.437 -9.186 1.422 1.00 82.19 108 PRO A O 1
ATOM 778 N N . LEU A 1 109 ? 20.735 -7.943 0.660 1.00 84.19 109 LEU A N 1
ATOM 779 C CA . LEU A 1 109 ? 19.811 -8.252 1.751 1.00 84.19 109 LEU A CA 1
ATOM 780 C C . LEU A 1 109 ? 18.951 -9.479 1.435 1.00 84.19 109 LEU A C 1
ATOM 782 O O . LEU A 1 109 ? 18.628 -9.748 0.287 1.00 84.19 109 LEU A O 1
ATOM 786 N N . ASP A 1 110 ? 18.496 -10.180 2.470 1.00 88.88 110 ASP A N 1
ATOM 787 C CA . ASP A 1 110 ? 17.434 -11.179 2.334 1.00 88.88 110 ASP A CA 1
ATOM 788 C C . ASP A 1 110 ? 16.068 -10.471 2.273 1.00 88.88 110 ASP A C 1
ATOM 790 O O . ASP A 1 110 ? 15.463 -10.139 3.299 1.00 88.88 110 ASP A O 1
ATOM 794 N N . TYR A 1 111 ? 15.600 -10.184 1.056 1.00 88.94 111 TYR A N 1
ATOM 795 C CA . TYR A 1 111 ? 14.360 -9.434 0.837 1.00 88.94 111 TYR A CA 1
ATOM 796 C C . TYR A 1 111 ? 13.115 -10.223 1.234 1.00 88.94 111 TYR A C 1
ATOM 798 O O . TYR A 1 111 ? 12.144 -9.621 1.691 1.00 88.94 111 TYR A O 1
ATOM 806 N N . VAL A 1 112 ? 13.144 -11.556 1.143 1.00 91.88 112 VAL A N 1
ATOM 807 C CA . VAL A 1 112 ? 12.028 -12.401 1.589 1.00 91.88 112 VAL A CA 1
ATOM 808 C C . VAL A 1 112 ? 11.870 -12.274 3.100 1.00 91.88 112 VAL A C 1
ATOM 810 O O . VAL A 1 112 ? 10.785 -11.947 3.590 1.00 91.88 112 VAL A O 1
ATOM 813 N N . ARG A 1 113 ? 12.960 -12.464 3.851 1.00 94.38 113 ARG A N 1
ATOM 814 C CA . ARG A 1 113 ? 12.953 -12.341 5.312 1.00 94.38 113 ARG A CA 1
ATOM 815 C C . ARG A 1 113 ? 12.559 -10.937 5.762 1.00 94.38 113 ARG A C 1
ATOM 817 O O . ARG A 1 113 ? 11.758 -10.802 6.688 1.00 94.38 113 ARG A O 1
ATOM 824 N N . ASN A 1 114 ? 13.082 -9.903 5.109 1.00 94.75 114 ASN A N 1
ATOM 825 C CA . ASN A 1 114 ? 12.770 -8.517 5.452 1.00 94.75 114 ASN A CA 1
ATOM 826 C C . ASN A 1 114 ? 11.312 -8.162 5.153 1.00 94.75 114 ASN A C 1
ATOM 828 O O . ASN A 1 114 ? 10.665 -7.525 5.985 1.00 94.75 114 ASN A O 1
ATOM 832 N N . LEU A 1 115 ? 10.769 -8.616 4.019 1.00 95.50 115 LEU A N 1
ATOM 833 C CA . LEU A 1 115 ? 9.364 -8.413 3.676 1.00 95.50 115 LEU A CA 1
ATOM 834 C C . LEU A 1 115 ? 8.447 -9.100 4.690 1.00 95.50 115 LEU A C 1
ATOM 836 O O . LEU A 1 115 ? 7.516 -8.474 5.194 1.00 95.50 115 LEU A O 1
ATOM 840 N N . LEU A 1 116 ? 8.727 -10.357 5.046 1.00 97.19 116 LEU A N 1
ATOM 841 C CA . LEU A 1 116 ? 7.947 -11.079 6.054 1.00 97.19 116 LEU A CA 1
ATOM 842 C C . LEU A 1 116 ? 8.024 -10.403 7.428 1.00 97.19 116 LEU A C 1
ATOM 844 O O . LEU A 1 116 ? 6.997 -10.243 8.086 1.00 97.19 116 LEU A O 1
ATOM 848 N N . GLY A 1 117 ? 9.216 -9.961 7.839 1.00 97.88 117 GLY A N 1
ATOM 849 C CA . GLY A 1 117 ? 9.408 -9.212 9.081 1.00 97.88 117 GLY A CA 1
ATOM 850 C C . GLY A 1 117 ? 8.624 -7.899 9.095 1.00 97.88 117 GLY A C 1
ATOM 851 O O . GLY A 1 117 ? 7.939 -7.599 10.074 1.00 97.88 117 GLY A O 1
ATOM 852 N N . PHE A 1 118 ? 8.657 -7.153 7.990 1.00 97.81 118 PHE A N 1
ATOM 853 C CA . PHE A 1 118 ? 7.885 -5.925 7.824 1.00 97.81 118 PHE A CA 1
ATOM 854 C C . PHE A 1 118 ? 6.376 -6.183 7.895 1.00 97.81 118 PHE A C 1
ATOM 856 O O . PHE A 1 118 ? 5.676 -5.514 8.655 1.00 97.81 118 PHE A O 1
ATOM 863 N N . LEU A 1 119 ? 5.868 -7.169 7.150 1.00 97.38 119 LEU A N 1
ATOM 864 C CA . LEU A 1 119 ? 4.444 -7.513 7.144 1.00 97.38 119 LEU A CA 1
ATOM 865 C C . LEU A 1 119 ? 3.974 -7.962 8.532 1.00 97.38 119 LEU A C 1
ATOM 867 O O . LEU A 1 119 ? 2.917 -7.527 8.989 1.00 97.38 119 LEU A O 1
ATOM 871 N N . ALA A 1 120 ? 4.772 -8.769 9.234 1.00 97.75 120 ALA A N 1
ATOM 872 C CA . ALA A 1 120 ? 4.476 -9.184 10.601 1.00 97.75 120 ALA A CA 1
ATOM 873 C C . ALA A 1 120 ? 4.412 -7.983 11.559 1.00 97.75 120 ALA A C 1
ATOM 875 O O . ALA A 1 120 ? 3.455 -7.861 12.327 1.00 97.75 120 ALA A O 1
ATOM 876 N N . ALA A 1 121 ? 5.382 -7.067 11.481 1.00 98.25 121 ALA A N 1
ATOM 877 C CA . ALA A 1 121 ? 5.396 -5.850 12.290 1.00 98.25 121 ALA A CA 1
ATOM 878 C C . ALA A 1 121 ? 4.191 -4.944 11.989 1.00 98.25 121 ALA A C 1
ATOM 880 O O . ALA A 1 121 ? 3.556 -4.430 12.911 1.00 98.25 121 ALA A O 1
ATOM 881 N N . LEU A 1 122 ? 3.835 -4.790 10.713 1.00 98.06 122 LEU A N 1
ATOM 882 C CA . LEU A 1 122 ? 2.696 -3.986 10.278 1.00 98.06 122 LEU A CA 1
ATOM 883 C C . LEU A 1 122 ? 1.367 -4.566 10.775 1.00 98.06 122 LEU A C 1
ATOM 885 O O . LEU A 1 122 ? 0.529 -3.826 11.293 1.00 98.06 122 LEU A O 1
ATOM 889 N N . VAL A 1 123 ? 1.185 -5.886 10.672 1.00 96.25 123 VAL A N 1
ATOM 890 C CA . VAL A 1 123 ? 0.002 -6.582 11.203 1.00 96.25 123 VAL A CA 1
ATOM 891 C C . VAL A 1 123 ? -0.072 -6.441 12.722 1.00 96.25 123 VAL A C 1
ATOM 893 O O . VAL A 1 123 ? -1.136 -6.112 13.249 1.00 96.25 123 VAL A O 1
ATOM 896 N N . ALA A 1 124 ? 1.046 -6.634 13.427 1.00 97.81 124 ALA A N 1
ATOM 897 C CA . ALA A 1 124 ? 1.105 -6.479 14.878 1.00 97.81 124 ALA A CA 1
ATOM 898 C C . ALA A 1 124 ? 0.740 -5.051 15.310 1.00 97.81 124 ALA A C 1
ATOM 900 O O . ALA A 1 124 ? -0.073 -4.869 16.218 1.00 97.81 124 ALA A O 1
ATOM 901 N N . LEU A 1 125 ? 1.276 -4.039 14.621 1.00 98.19 125 LEU A N 1
ATOM 902 C CA . LEU A 1 125 ? 0.971 -2.637 14.885 1.00 98.19 125 LEU A CA 1
ATOM 903 C C . LEU A 1 125 ? -0.508 -2.329 14.626 1.00 98.19 125 LEU A C 1
ATOM 905 O O . LEU A 1 125 ? -1.179 -1.776 15.495 1.00 98.19 125 LEU A O 1
ATOM 909 N N . ALA A 1 126 ? -1.045 -2.744 13.477 1.00 96.12 126 ALA A N 1
ATOM 910 C CA . ALA A 1 126 ? -2.450 -2.537 13.137 1.00 96.12 126 ALA A CA 1
ATOM 911 C C . ALA A 1 126 ? -3.392 -3.203 14.154 1.00 96.12 126 ALA A C 1
ATOM 913 O O . ALA A 1 126 ? -4.394 -2.601 14.557 1.00 96.12 126 ALA A O 1
ATOM 914 N N . ALA A 1 127 ? -3.061 -4.415 14.612 1.00 94.31 127 ALA A N 1
ATOM 915 C CA . ALA A 1 127 ? -3.811 -5.127 15.642 1.00 94.31 127 ALA A CA 1
ATOM 916 C C . ALA A 1 127 ? -3.752 -4.401 16.995 1.00 94.31 127 ALA A C 1
ATOM 918 O O . ALA A 1 127 ? -4.797 -4.180 17.612 1.00 94.31 127 ALA A O 1
ATOM 919 N N . ALA A 1 128 ? -2.563 -3.972 17.427 1.00 97.19 128 ALA A N 1
ATOM 920 C CA . ALA A 1 128 ? -2.372 -3.238 18.677 1.00 97.19 128 ALA A CA 1
ATOM 921 C C . ALA A 1 128 ? -3.133 -1.902 18.677 1.00 97.19 128 ALA A C 1
ATOM 923 O O . ALA A 1 128 ? -3.871 -1.607 19.621 1.00 97.19 128 ALA A O 1
ATOM 924 N N . THR A 1 129 ? -3.030 -1.121 17.597 1.00 96.50 129 THR A N 1
ATOM 925 C CA . THR A 1 129 ? -3.768 0.141 17.442 1.00 96.50 129 THR A CA 1
ATOM 926 C C . THR A 1 129 ? -5.277 -0.098 17.445 1.00 96.50 129 THR A C 1
ATOM 928 O O . THR A 1 129 ? -6.013 0.596 18.149 1.00 96.50 129 THR A O 1
ATOM 931 N N . SER A 1 130 ? -5.751 -1.112 16.718 1.00 94.12 130 SER A N 1
ATOM 932 C CA . SER A 1 130 ? -7.174 -1.465 16.669 1.00 94.12 130 SER A CA 1
ATOM 933 C C . SER A 1 130 ? -7.714 -1.874 18.041 1.00 94.12 130 SER A C 1
ATOM 935 O O . SER A 1 130 ? -8.775 -1.400 18.456 1.00 94.12 130 SER A O 1
ATOM 937 N N . ALA A 1 131 ? -6.973 -2.706 18.777 1.00 93.50 131 ALA A N 1
ATOM 938 C CA . ALA A 1 131 ? -7.321 -3.104 20.137 1.00 93.50 131 ALA A CA 1
ATOM 939 C C . ALA A 1 131 ? -7.368 -1.892 21.079 1.00 93.50 131 ALA A C 1
ATOM 941 O O . ALA A 1 131 ? -8.345 -1.726 21.812 1.00 93.50 131 ALA A O 1
ATOM 942 N N . GLY A 1 132 ? -6.372 -1.002 21.005 1.00 94.81 132 GLY A N 1
ATOM 943 C CA . GLY A 1 132 ? -6.334 0.241 21.777 1.00 94.81 132 GLY A CA 1
ATOM 944 C C . GLY A 1 132 ? -7.556 1.133 21.535 1.00 94.81 132 GLY A C 1
ATOM 945 O O . GLY A 1 132 ? -8.168 1.607 22.494 1.00 94.81 132 GLY A O 1
ATOM 946 N N . ILE A 1 133 ? -7.977 1.292 20.274 1.00 93.50 133 ILE A N 1
ATOM 947 C CA . ILE A 1 133 ? -9.185 2.053 19.908 1.00 93.50 133 ILE A CA 1
ATOM 948 C C . ILE A 1 133 ? -10.435 1.444 20.557 1.00 93.50 133 ILE A C 1
ATOM 950 O O . ILE A 1 133 ? -11.241 2.166 21.149 1.00 93.50 133 ILE A O 1
ATOM 954 N N . VAL A 1 134 ? -10.603 0.122 20.469 1.00 91.31 134 VAL A N 1
ATOM 955 C CA . VAL A 1 134 ? -11.773 -0.576 21.031 1.00 91.31 134 VAL A CA 1
ATOM 956 C C . VAL A 1 134 ? -11.805 -0.466 22.556 1.00 91.31 134 VAL A C 1
ATOM 958 O O . VAL A 1 134 ? -12.857 -0.193 23.137 1.00 91.31 134 VAL A O 1
ATOM 961 N N . ILE A 1 135 ? -10.658 -0.657 23.209 1.00 92.44 135 ILE A N 1
ATOM 962 C CA . ILE A 1 135 ? -10.528 -0.569 24.666 1.00 92.44 135 ILE A CA 1
ATOM 963 C C . ILE A 1 135 ? -10.861 0.852 25.141 1.00 92.44 135 ILE A C 1
ATOM 965 O O . ILE A 1 135 ? -11.695 1.022 26.032 1.00 92.44 135 ILE A O 1
ATOM 969 N N . MET A 1 136 ? -10.287 1.875 24.505 1.00 90.31 136 MET A N 1
ATOM 970 C CA . MET A 1 136 ? -10.538 3.275 24.854 1.00 90.31 136 MET A CA 1
ATOM 971 C C . MET A 1 136 ? -12.004 3.676 24.633 1.00 90.31 136 MET A C 1
ATOM 973 O O . MET A 1 136 ? -12.588 4.368 25.468 1.00 90.31 136 MET A O 1
ATOM 977 N N . GLY A 1 137 ? -12.628 3.210 23.545 1.00 86.94 137 GLY A N 1
ATOM 978 C CA . GLY A 1 137 ? -14.052 3.441 23.281 1.00 86.94 137 GLY A CA 1
ATOM 979 C C . GLY A 1 137 ? -14.945 2.912 24.407 1.00 86.94 137 GLY A C 1
ATOM 980 O O . GLY A 1 137 ? -15.804 3.633 24.912 1.00 86.94 137 GLY A O 1
ATOM 981 N N . ARG A 1 138 ? -14.663 1.695 24.890 1.00 85.06 138 ARG A N 1
ATOM 982 C CA . ARG A 1 138 ? -15.396 1.078 26.008 1.00 85.06 138 ARG A CA 1
ATOM 983 C C . ARG A 1 138 ? -15.235 1.832 27.325 1.00 85.06 138 ARG A C 1
ATOM 985 O O . ARG A 1 138 ? -16.191 1.922 28.095 1.00 85.06 138 ARG A O 1
ATOM 992 N N . PHE A 1 139 ? -14.044 2.363 27.603 1.00 83.19 139 PHE A N 1
ATOM 993 C CA . PHE A 1 139 ? -13.819 3.175 28.801 1.00 83.19 139 PHE A CA 1
ATOM 994 C C . PHE A 1 139 ? -14.611 4.485 28.762 1.00 83.19 139 PHE A C 1
ATOM 996 O O . PHE A 1 139 ? -15.209 4.862 29.771 1.00 83.19 139 PHE A O 1
ATOM 1003 N N . ARG A 1 140 ? -14.682 5.143 27.598 1.00 82.00 140 ARG A N 1
ATOM 1004 C CA . ARG A 1 140 ? -15.441 6.392 27.421 1.00 82.00 140 ARG A CA 1
ATOM 1005 C C . ARG A 1 140 ? -16.947 6.186 27.571 1.00 82.00 140 ARG A C 1
ATOM 1007 O O . ARG A 1 140 ? -17.588 6.972 28.264 1.00 82.00 140 ARG A O 1
ATOM 1014 N N . GLU A 1 141 ? -17.496 5.1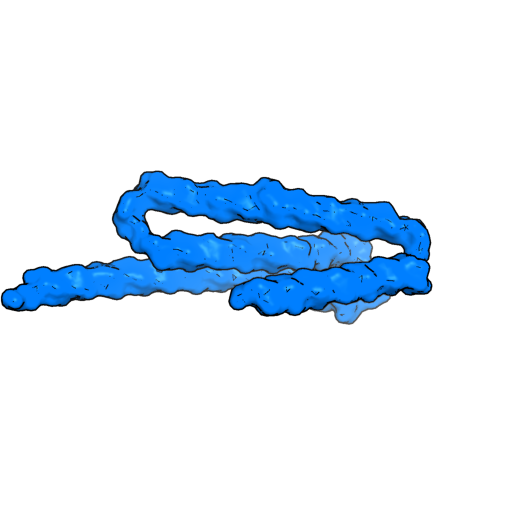11 27.002 1.00 80.94 141 GLU A N 1
ATOM 1015 C CA . GLU A 1 141 ? -18.913 4.758 27.174 1.00 80.94 141 GLU A CA 1
ATOM 1016 C C . GLU A 1 141 ? -19.260 4.571 28.656 1.00 80.94 141 GLU A C 1
ATOM 1018 O O . GLU A 1 141 ? -20.183 5.216 29.151 1.00 80.94 141 GLU A O 1
ATOM 1023 N N . ARG A 1 142 ? -18.462 3.787 29.398 1.00 75.19 142 ARG A N 1
ATOM 1024 C CA . ARG A 1 142 ? -18.669 3.551 30.841 1.00 75.19 142 ARG A CA 1
ATOM 1025 C C . ARG A 1 142 ? -18.552 4.811 31.697 1.00 75.19 142 ARG A C 1
ATOM 1027 O O . ARG A 1 142 ? -19.243 4.911 32.707 1.00 75.19 142 ARG A O 1
ATOM 1034 N N . ALA A 1 143 ? -17.670 5.742 31.333 1.00 75.06 143 ALA A N 1
ATOM 1035 C CA . ALA A 1 143 ? -17.539 7.018 32.032 1.00 75.06 143 ALA A CA 1
ATOM 1036 C C . ALA A 1 143 ? -18.763 7.919 31.794 1.00 75.06 143 ALA A C 1
ATOM 1038 O O . ALA A 1 143 ? -19.246 8.542 32.733 1.00 75.06 143 ALA A O 1
ATOM 1039 N N . SER A 1 144 ? -19.309 7.929 30.572 1.00 72.56 144 SER A N 1
ATOM 1040 C CA . SER A 1 144 ? -20.502 8.718 30.235 1.00 72.56 144 SER A CA 1
ATOM 1041 C C . SER A 1 144 ? -21.785 8.213 30.902 1.00 72.56 144 SER A C 1
ATOM 1043 O O . SER A 1 144 ? -22.622 9.020 31.278 1.00 72.56 144 SER A O 1
ATOM 1045 N N . THR A 1 145 ? -21.924 6.900 31.130 1.00 71.94 145 THR A N 1
ATOM 1046 C CA . THR A 1 145 ? -23.100 6.332 31.825 1.00 71.94 145 THR A CA 1
ATOM 1047 C C . THR A 1 145 ? -23.105 6.601 33.332 1.00 71.94 145 THR A C 1
ATOM 1049 O O . THR A 1 145 ? -24.114 6.367 33.987 1.00 71.94 145 THR A O 1
ATOM 1052 N N . LYS A 1 146 ? -21.973 7.038 33.897 1.00 67.19 146 LYS A N 1
ATOM 1053 C CA . LYS A 1 146 ? -21.822 7.377 35.319 1.00 67.19 146 LYS A CA 1
ATOM 1054 C C . LYS A 1 146 ? -21.889 8.886 35.591 1.00 67.19 146 LYS A C 1
ATOM 1056 O O . LYS A 1 146 ? -21.735 9.276 36.745 1.00 67.19 146 LYS A O 1
ATOM 1061 N N . ALA A 1 147 ? -22.072 9.718 34.564 1.00 51.69 147 ALA A N 1
ATOM 1062 C CA . ALA A 1 147 ? -22.286 11.152 34.737 1.00 51.69 147 ALA A CA 1
ATOM 1063 C C . ALA A 1 147 ? -23.770 11.409 35.096 1.00 51.69 147 ALA A C 1
ATOM 1065 O O . ALA A 1 147 ? -24.627 10.840 34.418 1.00 51.69 147 ALA A O 1
ATOM 1066 N N . PRO A 1 148 ? -24.058 12.171 36.171 1.00 54.50 148 PRO A N 1
ATOM 1067 C CA . PRO A 1 148 ? -25.410 12.407 36.691 1.00 54.50 148 PRO A CA 1
ATOM 1068 C C . PRO A 1 148 ? -26.278 13.284 35.783 1.00 54.50 148 PRO A C 1
ATOM 1070 O O . PRO A 1 148 ? -25.713 14.130 35.052 1.00 54.50 148 PRO A O 1
#